Protein AF-A0A965PCH1-F1 (afdb_monomer_lite)

Sequence (136 aa):
MNKCAHTTLNYQAVVSGNDYWQCVECGQRFIPDNRDFIDACSKQQSAIQTQVDEYKQGRAPAYPAYYHDYQPGTGEQVVRAMDNGITIRDYFAAAALTGYCANPSTCHKGFGHEEADYCYKIADQMIHERNDDLPL

Foldseek 3Di:
DDDDPPPDDAKDDDPDDDAWIAGPVPRDTDGPPDPVVVVVVVVVVVVVVVVVVCLLQQVAAPDWDWDWDQDPVPRDTDGDDIDRHDTLLVVQLVVLVVVQCPDPVRVPPDDDPVSSVVSSVRSNVVSVVVVVPDDD

Secondary structure (DSSP, 8-state):
----TTTTS-EEE--SSSS-EEETTT--EE----HHHHHHHHHHHHHHHHHHHHHHTT-SBSSPEEEEEE-TTT--EEEEEEE--SBHHHHHHHHHHHHHHH-TTTTTSPP-HHHHHHHHHHHHHHHHHHHHTS--

pLDDT: mean 75.79, std 15.8, range [38.22, 96.88]

Structure (mmCIF, N/CA/C/O backbone):
data_AF-A0A965PCH1-F1
#
_entry.id   AF-A0A965PCH1-F1
#
loop_
_atom_site.group_PDB
_atom_site.id
_atom_site.type_symbol
_atom_site.label_atom_id
_atom_site.label_alt_id
_atom_site.label_comp_id
_atom_site.label_asym_id
_atom_site.label_entity_id
_atom_site.label_seq_id
_atom_site.pdbx_PDB_ins_code
_atom_site.Cartn_x
_atom_site.Cartn_y
_atom_site.Cartn_z
_atom_site.occupancy
_atom_site.B_iso_or_equiv
_atom_site.auth_seq_id
_atom_site.auth_comp_id
_atom_site.auth_asym_id
_atom_site.auth_atom_id
_atom_site.pdbx_PDB_model_num
ATOM 1 N N . MET A 1 1 ? -27.133 -1.241 37.339 1.00 46.19 1 MET A N 1
ATOM 2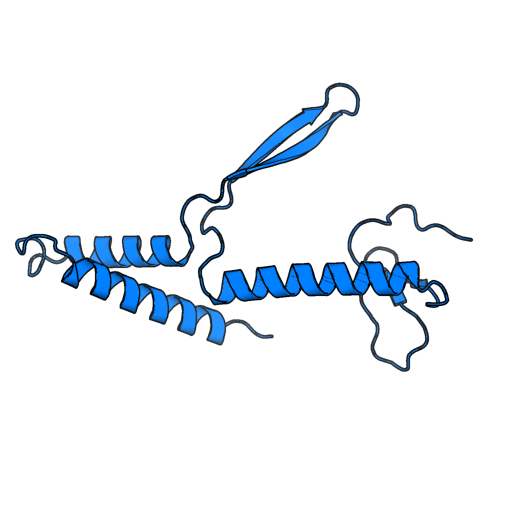 C CA . MET A 1 1 ? -26.359 -1.602 36.131 1.00 46.19 1 MET A CA 1
ATOM 3 C C . MET A 1 1 ? -25.083 -0.779 36.137 1.00 46.19 1 MET A C 1
ATOM 5 O O . MET A 1 1 ? -25.162 0.432 35.971 1.00 46.19 1 MET A O 1
ATOM 9 N N . ASN A 1 2 ? -23.938 -1.403 36.417 1.00 41.47 2 ASN A N 1
ATOM 10 C CA . ASN A 1 2 ? -22.648 -0.714 36.428 1.00 41.47 2 ASN A CA 1
ATOM 11 C C . ASN A 1 2 ? -22.230 -0.452 34.979 1.00 41.47 2 ASN A C 1
ATOM 13 O O . ASN A 1 2 ? -21.829 -1.373 34.275 1.00 41.47 2 ASN A O 1
ATOM 17 N N . LYS A 1 3 ? -22.385 0.790 34.517 1.00 45.19 3 LYS A N 1
ATOM 18 C CA . LYS A 1 3 ? -21.829 1.217 33.233 1.00 45.19 3 LYS A CA 1
ATOM 19 C C . LYS A 1 3 ? -20.336 1.443 33.440 1.00 45.19 3 LYS A C 1
ATOM 21 O O . LYS A 1 3 ? -19.949 2.274 34.258 1.00 45.19 3 LYS A O 1
ATOM 26 N N . CYS A 1 4 ? -19.504 0.683 32.739 1.00 44.62 4 CYS A N 1
ATOM 27 C CA . CYS A 1 4 ? -18.088 1.002 32.644 1.00 44.62 4 CYS A CA 1
ATOM 28 C C . CYS A 1 4 ? -17.967 2.327 31.882 1.00 44.62 4 CYS A C 1
ATOM 30 O O . CYS A 1 4 ? -18.407 2.408 30.744 1.00 44.62 4 CYS A O 1
ATOM 32 N N . ALA A 1 5 ? -17.416 3.371 32.501 1.00 48.38 5 ALA A N 1
ATOM 33 C CA . ALA A 1 5 ? -17.296 4.696 31.883 1.00 48.38 5 ALA A CA 1
ATOM 34 C C . ALA A 1 5 ? -16.301 4.746 30.700 1.00 48.38 5 ALA A C 1
ATOM 36 O O . ALA A 1 5 ? -16.238 5.753 30.008 1.00 48.38 5 ALA A O 1
ATOM 37 N N . HIS A 1 6 ? -15.568 3.654 30.451 1.00 46.72 6 HIS A N 1
ATOM 38 C CA . HIS A 1 6 ? -14.634 3.483 29.330 1.00 46.72 6 HIS A CA 1
ATOM 39 C C . HIS A 1 6 ? -15.280 2.797 28.110 1.00 46.72 6 HIS A C 1
ATOM 41 O O . HIS A 1 6 ? -14.582 2.285 27.238 1.00 46.72 6 HIS A O 1
ATOM 47 N N . THR A 1 7 ? -16.617 2.717 28.056 1.00 44.31 7 THR A N 1
ATOM 48 C CA . THR A 1 7 ? -17.366 2.053 26.979 1.00 44.31 7 THR A CA 1
ATOM 49 C C . THR A 1 7 ? -17.242 2.806 25.661 1.00 44.31 7 THR A C 1
ATOM 51 O O . THR A 1 7 ? -18.173 3.500 25.253 1.00 44.31 7 THR A O 1
ATOM 54 N N . THR A 1 8 ? -16.128 2.601 24.966 1.00 45.62 8 THR A N 1
ATOM 55 C CA . THR A 1 8 ? -16.141 2.759 23.518 1.00 45.62 8 THR A CA 1
ATOM 56 C C . THR A 1 8 ? -15.366 1.702 22.744 1.00 45.62 8 THR A C 1
ATOM 58 O O . THR A 1 8 ? -15.845 1.413 21.656 1.00 45.62 8 THR A O 1
ATOM 61 N N . LEU A 1 9 ? -14.240 1.099 23.180 1.00 50.91 9 LEU A N 1
ATOM 62 C CA . LEU A 1 9 ? -13.381 0.497 22.132 1.00 50.91 9 LEU A CA 1
ATOM 63 C C . LEU A 1 9 ? -12.670 -0.857 22.307 1.00 50.91 9 LEU A C 1
ATOM 65 O O . LEU A 1 9 ? -12.313 -1.386 21.262 1.00 50.91 9 LEU A O 1
ATOM 69 N N . ASN A 1 10 ? -12.519 -1.508 23.471 1.00 53.16 10 ASN A N 1
ATOM 70 C CA . ASN A 1 10 ? -11.737 -2.769 23.515 1.00 53.16 10 ASN A CA 1
ATOM 71 C C . ASN A 1 10 ? -12.298 -3.858 24.454 1.00 53.16 10 ASN A C 1
ATOM 73 O O . ASN A 1 10 ? -11.973 -3.921 25.643 1.00 53.16 10 ASN A O 1
ATOM 77 N N . TYR A 1 11 ? -13.096 -4.777 23.902 1.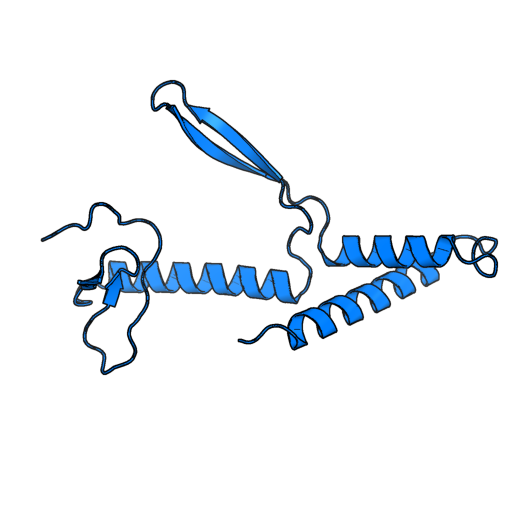00 55.97 11 TYR A N 1
ATOM 78 C CA . TYR A 1 11 ? -13.543 -5.998 24.585 1.00 55.97 11 TYR A CA 1
ATOM 79 C C . TYR A 1 11 ? -12.958 -7.234 23.900 1.00 55.97 11 TYR A C 1
ATOM 81 O O . TYR A 1 11 ? -12.904 -7.292 22.674 1.00 55.97 11 TYR A O 1
ATOM 89 N N . GLN A 1 12 ? -12.569 -8.242 24.682 1.00 54.62 12 GLN A N 1
ATOM 90 C CA . GLN A 1 12 ? -12.187 -9.557 24.166 1.00 54.62 12 GLN A CA 1
ATOM 91 C C . GLN A 1 12 ? -13.089 -10.634 24.772 1.00 54.62 12 GLN A C 1
ATOM 93 O O . GLN A 1 12 ? -13.390 -10.624 25.970 1.00 54.62 12 GLN A O 1
ATOM 98 N N . ALA A 1 13 ? -13.533 -11.568 23.929 1.00 51.97 13 ALA A N 1
ATOM 99 C CA . ALA A 1 13 ? -14.162 -12.797 24.393 1.00 51.97 13 ALA A CA 1
ATOM 100 C C . ALA A 1 13 ? -13.082 -13.659 25.053 1.00 51.97 13 ALA A C 1
ATOM 102 O O . ALA A 1 13 ? -12.111 -14.040 24.400 1.00 51.97 13 ALA A O 1
ATOM 103 N N . VAL A 1 14 ? -13.236 -13.972 26.338 1.00 49.66 14 VAL A N 1
ATOM 104 C CA . VAL A 1 14 ? -12.315 -14.887 27.017 1.00 49.66 14 VAL A CA 1
ATOM 105 C C . VAL A 1 14 ? -12.828 -16.304 26.795 1.00 49.66 14 VAL A C 1
ATOM 107 O O . VAL A 1 14 ? -13.890 -16.680 27.289 1.00 49.66 14 VAL A O 1
ATOM 110 N N . VAL A 1 15 ? -12.084 -17.088 26.015 1.00 43.78 15 VAL A N 1
ATOM 111 C CA . VAL A 1 15 ? -12.444 -18.466 25.668 1.00 43.78 15 VAL A CA 1
ATOM 112 C C . VAL A 1 15 ? -12.120 -19.391 26.844 1.00 43.78 15 VAL A C 1
ATOM 114 O O . VAL A 1 15 ? -11.123 -20.103 26.855 1.00 43.78 15 VAL A O 1
ATOM 117 N N . SER A 1 16 ? -12.979 -19.385 27.861 1.00 38.22 16 SER A N 1
ATOM 118 C CA . SER A 1 16 ? -13.135 -20.527 28.764 1.00 38.22 16 SER A CA 1
ATOM 119 C C . SER A 1 16 ? -14.600 -20.639 29.190 1.00 38.22 16 SER A C 1
ATOM 121 O O . SER A 1 16 ? -14.992 -20.126 30.233 1.00 38.22 16 SER A O 1
ATOM 123 N N . GLY A 1 17 ? -15.419 -21.281 28.354 1.00 47.91 17 GLY A N 1
ATOM 124 C CA . GLY A 1 17 ? -16.810 -21.603 28.689 1.00 47.91 17 GLY A CA 1
ATOM 125 C C . GLY A 1 17 ? -17.744 -20.390 28.744 1.00 47.91 17 GLY A C 1
ATOM 126 O O . GLY A 1 17 ? -18.070 -19.920 29.821 1.00 47.91 17 GLY A O 1
ATOM 127 N N . ASN A 1 18 ? -18.152 -19.908 27.567 1.00 55.75 18 ASN A N 1
ATOM 128 C CA . ASN A 1 18 ? -19.404 -19.214 27.201 1.00 55.75 18 ASN A CA 1
ATOM 129 C C . ASN A 1 18 ? -20.081 -18.118 28.064 1.00 55.75 18 ASN A C 1
ATOM 131 O O . ASN A 1 18 ? -21.007 -17.506 27.537 1.00 55.75 18 ASN A O 1
ATOM 135 N N . ASP A 1 19 ? -19.674 -17.775 29.287 1.00 65.69 19 ASP A N 1
ATOM 136 C CA . ASP A 1 19 ? -20.624 -17.096 30.193 1.00 65.69 19 ASP A CA 1
ATOM 137 C C . ASP A 1 19 ? -20.341 -15.610 30.482 1.00 65.69 19 ASP A C 1
ATOM 139 O O . ASP A 1 19 ? -21.164 -14.942 31.113 1.00 65.69 19 ASP A O 1
ATOM 143 N N . TYR A 1 20 ? -19.216 -15.040 30.027 1.00 64.50 20 TYR A N 1
ATOM 144 C CA . TYR A 1 20 ? -18.962 -13.603 30.195 1.00 64.50 20 TYR A CA 1
ATOM 145 C C . TYR A 1 20 ? -17.937 -13.008 29.218 1.00 64.50 20 TYR A C 1
ATOM 147 O O . TYR A 1 20 ? -16.973 -13.644 28.802 1.00 64.50 20 TYR A O 1
ATOM 155 N N . TRP A 1 21 ? -18.116 -11.724 28.917 1.00 65.56 21 TRP A N 1
ATOM 156 C CA . TRP A 1 21 ? -17.151 -10.864 28.231 1.00 65.56 21 TRP A CA 1
ATOM 157 C C . TRP A 1 21 ? -16.297 -10.121 29.248 1.00 65.56 21 TRP A C 1
ATOM 159 O O . TRP A 1 21 ? -16.808 -9.747 30.302 1.00 65.56 21 TRP A O 1
ATOM 169 N N . GLN A 1 22 ? -15.025 -9.859 28.945 1.00 65.94 22 GLN A N 1
ATOM 170 C CA . GLN A 1 22 ? -14.162 -9.053 29.807 1.00 65.94 22 GLN A CA 1
ATOM 171 C C . GLN A 1 22 ? -13.656 -7.815 29.053 1.00 65.94 22 GLN A C 1
ATOM 173 O O . GLN A 1 22 ? -13.192 -7.909 27.918 1.00 65.94 22 GLN A O 1
ATOM 178 N N . CYS A 1 23 ? -13.762 -6.637 29.672 1.00 61.03 23 CYS A N 1
ATOM 179 C CA . CYS A 1 23 ? -13.101 -5.437 29.158 1.00 61.03 23 CYS A CA 1
ATOM 180 C C . CYS A 1 23 ? -11.587 -5.591 29.320 1.00 61.03 23 CYS A C 1
ATOM 182 O O . CYS A 1 23 ? -11.121 -5.884 30.422 1.00 61.03 23 CYS A O 1
ATOM 184 N N . VAL A 1 24 ? -10.831 -5.373 28.244 1.00 62.03 24 VAL A N 1
ATOM 185 C CA . VAL A 1 24 ? -9.367 -5.528 28.252 1.00 62.03 24 VAL A CA 1
ATOM 186 C C . VAL A 1 24 ? -8.704 -4.434 29.093 1.00 62.03 24 VAL A C 1
ATOM 188 O O . VAL A 1 24 ? -7.700 -4.677 29.751 1.00 62.03 24 VAL A O 1
ATOM 191 N N . GLU A 1 25 ? -9.303 -3.244 29.132 1.00 57.09 25 GLU A N 1
ATOM 192 C CA . GLU A 1 25 ? -8.734 -2.080 29.819 1.00 57.09 25 GLU A CA 1
ATOM 193 C C . GLU A 1 25 ? -8.989 -2.094 31.330 1.00 57.09 25 GLU A C 1
ATOM 195 O O . GLU A 1 25 ? -8.108 -1.745 32.111 1.00 57.09 25 GLU A O 1
ATOM 200 N N . CYS A 1 26 ? -10.185 -2.503 31.769 1.00 59.94 26 CYS A N 1
ATOM 201 C CA . CYS A 1 26 ? -10.558 -2.448 33.189 1.00 59.94 26 CYS A CA 1
ATOM 202 C C . CYS A 1 26 ? -10.793 -3.814 33.843 1.00 59.94 26 CYS A C 1
ATOM 204 O O . CYS A 1 26 ? -11.079 -3.880 35.038 1.00 59.94 26 CYS A O 1
ATOM 206 N N . GLY A 1 27 ? -10.735 -4.908 33.081 1.00 65.69 27 GLY A N 1
ATOM 207 C CA . GLY A 1 27 ? -10.932 -6.263 33.592 1.00 65.69 27 GLY A CA 1
ATOM 208 C C . GLY A 1 27 ? -12.355 -6.581 34.064 1.00 65.69 27 GLY A C 1
ATOM 209 O O . GLY A 1 27 ? -12.577 -7.680 34.576 1.00 65.69 27 GLY A O 1
ATOM 210 N N . GLN A 1 28 ? -13.326 -5.669 33.914 1.00 63.41 28 GLN A N 1
ATOM 211 C CA . GLN A 1 28 ? -14.715 -5.921 34.309 1.00 63.41 28 GLN A CA 1
ATOM 212 C C . GLN A 1 28 ? -15.352 -7.003 33.439 1.00 63.41 28 GLN A C 1
ATOM 214 O O . GLN A 1 28 ? -15.156 -7.020 32.224 1.00 63.41 28 GLN A O 1
ATOM 219 N N . ARG A 1 29 ? -16.127 -7.885 34.081 1.00 68.56 29 ARG A N 1
ATOM 220 C CA . ARG A 1 29 ? -16.870 -8.973 33.437 1.00 68.56 29 ARG A CA 1
ATOM 221 C C . ARG A 1 29 ? -18.309 -8.551 33.146 1.00 68.56 29 ARG A C 1
ATOM 223 O O . ARG A 1 29 ? -18.941 -7.910 33.985 1.00 68.56 29 ARG A O 1
ATOM 230 N N . PHE A 1 30 ? -18.832 -8.957 31.997 1.00 66.38 30 PHE A N 1
ATOM 231 C CA . PHE A 1 30 ? -20.179 -8.651 31.527 1.00 66.38 30 PHE A CA 1
ATOM 232 C C . PHE A 1 30 ? -20.873 -9.934 31.083 1.00 66.38 30 PHE A C 1
ATOM 234 O O . PHE A 1 30 ? -20.336 -10.677 30.266 1.00 66.38 30 PHE A O 1
ATOM 241 N N . ILE A 1 31 ? -22.068 -10.184 31.610 1.00 67.31 31 ILE A N 1
ATOM 242 C CA . ILE A 1 31 ? -22.902 -11.319 31.206 1.00 67.31 31 ILE A CA 1
ATOM 243 C C . ILE A 1 31 ? -23.721 -10.870 29.983 1.00 67.31 31 ILE A C 1
ATOM 245 O O . ILE A 1 31 ? -24.352 -9.807 30.050 1.00 67.31 31 ILE A O 1
ATOM 249 N N . PRO A 1 32 ? -23.689 -11.603 28.857 1.00 60.16 32 PRO A N 1
ATOM 250 C CA . PRO A 1 32 ? -24.308 -11.184 27.604 1.00 60.16 32 PRO A CA 1
ATOM 251 C C . PRO A 1 32 ? -25.826 -11.427 27.601 1.00 60.16 32 PRO A C 1
ATOM 253 O O . PRO A 1 32 ? -26.337 -12.177 26.783 1.00 60.16 32 PRO A O 1
ATOM 256 N N . ASP A 1 33 ? -26.573 -10.760 28.482 1.00 62.06 33 ASP A N 1
ATOM 257 C CA . ASP A 1 33 ? -28.048 -10.789 28.443 1.00 62.06 33 ASP A CA 1
ATOM 258 C C . ASP A 1 33 ? -28.639 -9.745 27.481 1.00 62.06 33 ASP A C 1
ATOM 260 O O . ASP A 1 33 ? -29.854 -9.657 27.305 1.00 62.06 33 ASP A O 1
ATOM 264 N N . ASN A 1 34 ? -27.795 -8.934 26.836 1.00 60.94 34 ASN A N 1
ATOM 265 C CA . ASN A 1 34 ? -28.238 -7.831 25.994 1.00 60.94 34 ASN A CA 1
ATOM 266 C C . ASN A 1 34 ? -27.935 -8.113 24.514 1.00 60.94 34 ASN A C 1
ATOM 268 O O . ASN A 1 34 ? -26.804 -7.922 24.065 1.00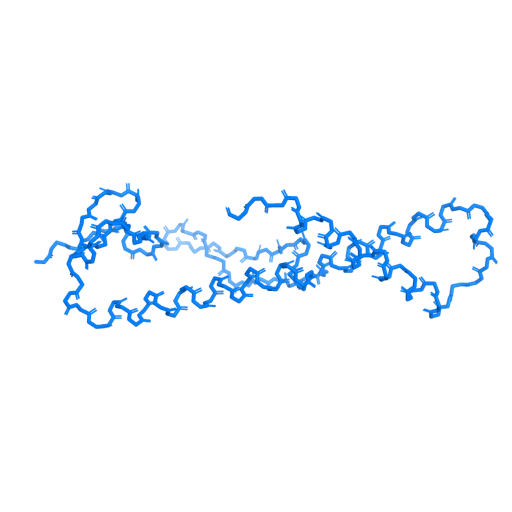 60.94 34 ASN A O 1
ATOM 272 N N . ARG A 1 35 ? -28.943 -8.571 23.755 1.00 61.41 35 ARG A N 1
ATOM 273 C CA . ARG A 1 35 ? -28.830 -8.852 22.305 1.00 61.41 35 ARG A CA 1
ATOM 274 C C . ARG A 1 35 ? -28.268 -7.668 21.517 1.00 61.41 35 ARG A C 1
ATOM 276 O O . ARG A 1 35 ? -27.430 -7.876 20.648 1.00 61.41 35 ARG A O 1
ATOM 283 N N . ASP A 1 36 ? -28.633 -6.445 21.894 1.00 63.16 36 ASP A N 1
ATOM 284 C CA . ASP A 1 36 ? -28.134 -5.220 21.258 1.00 63.16 36 ASP A CA 1
ATOM 285 C C . ASP A 1 36 ? -26.602 -5.092 21.354 1.00 63.16 36 ASP A C 1
ATOM 287 O O . ASP A 1 36 ? -25.952 -4.558 20.455 1.00 63.16 36 ASP A O 1
ATOM 291 N N . PHE A 1 37 ? -26.004 -5.618 22.430 1.00 61.38 37 PHE A N 1
ATOM 292 C CA . PHE A 1 37 ? -24.556 -5.610 22.637 1.00 61.38 37 PHE A CA 1
ATOM 293 C C . PHE A 1 37 ? -23.848 -6.673 21.786 1.00 61.38 37 PHE A C 1
ATOM 295 O O . PHE A 1 37 ? -22.782 -6.406 21.230 1.00 61.38 37 PHE A O 1
ATOM 302 N N . ILE A 1 38 ? -24.455 -7.855 21.640 1.00 63.31 38 ILE A N 1
ATOM 303 C CA . ILE A 1 38 ? -23.949 -8.930 20.772 1.00 63.31 38 ILE A CA 1
ATOM 304 C C . ILE A 1 38 ? -23.946 -8.460 19.311 1.00 63.31 38 ILE A C 1
ATOM 306 O O . ILE A 1 38 ? -22.936 -8.598 18.619 1.00 63.31 38 ILE A O 1
ATOM 310 N N . ASP A 1 39 ? -25.034 -7.826 18.869 1.00 68.69 39 ASP A N 1
ATOM 311 C CA . ASP A 1 39 ? -25.167 -7.305 17.506 1.00 68.69 39 ASP A CA 1
ATOM 312 C C . ASP A 1 39 ? -24.175 -6.167 17.222 1.00 68.69 39 ASP A C 1
ATOM 314 O O . ASP A 1 39 ? -23.584 -6.110 16.140 1.00 68.69 39 ASP A O 1
ATOM 318 N N . ALA A 1 40 ? -23.951 -5.264 18.184 1.00 65.94 40 ALA A N 1
ATOM 319 C CA . ALA A 1 40 ? -22.962 -4.195 18.051 1.00 65.94 40 ALA A CA 1
ATOM 320 C C . ALA A 1 40 ? -21.527 -4.743 17.956 1.00 65.94 40 ALA A C 1
ATOM 322 O O . ALA A 1 40 ? -20.755 -4.309 17.099 1.00 65.94 40 ALA A O 1
ATOM 323 N N . CYS A 1 41 ? -21.184 -5.730 18.788 1.00 61.56 41 CYS A N 1
ATOM 324 C CA . CYS A 1 41 ? -19.858 -6.341 18.789 1.00 61.56 41 CYS A CA 1
ATOM 325 C C . CYS A 1 41 ? -19.597 -7.141 17.501 1.00 61.56 41 CYS A C 1
ATOM 327 O O . CYS A 1 41 ? -18.532 -7.005 16.901 1.00 61.56 41 CYS A O 1
ATOM 329 N N . SER A 1 42 ? -20.591 -7.891 17.009 1.00 68.81 42 SER A N 1
ATOM 330 C CA . SER A 1 42 ? -20.501 -8.607 15.728 1.00 68.81 42 SER A CA 1
ATOM 331 C C . SER A 1 42 ? -20.272 -7.652 14.549 1.00 68.81 42 SER A C 1
ATOM 333 O O . SER A 1 42 ? -19.394 -7.890 13.716 1.00 68.81 42 SER A O 1
ATOM 335 N N . LYS A 1 43 ? -20.984 -6.515 14.515 1.00 70.75 43 LYS A N 1
ATOM 336 C CA . LYS A 1 43 ? -20.757 -5.465 13.508 1.00 70.75 43 LYS A CA 1
ATOM 337 C C . LYS A 1 43 ? -19.337 -4.908 13.586 1.00 70.75 43 LYS A C 1
ATOM 339 O O . LYS A 1 43 ? -18.682 -4.785 12.552 1.00 70.75 43 LYS A O 1
ATOM 344 N N . GLN A 1 44 ? -18.834 -4.632 14.788 1.00 69.69 44 GLN A N 1
ATOM 345 C CA . GLN A 1 44 ? -17.472 -4.130 14.974 1.00 69.69 44 GLN A CA 1
ATOM 346 C C . GLN A 1 44 ? -16.415 -5.149 14.519 1.00 69.69 44 GLN A C 1
ATOM 348 O O . GLN A 1 44 ? -15.493 -4.782 13.795 1.00 69.69 44 GLN A O 1
ATOM 353 N N . GLN A 1 45 ? -16.580 -6.432 14.854 1.00 70.88 45 GLN A N 1
ATOM 354 C CA . GLN A 1 45 ? -15.695 -7.503 14.383 1.00 70.88 45 GLN A CA 1
ATOM 355 C C . GLN A 1 45 ? -15.691 -7.616 12.853 1.00 70.88 45 GLN A C 1
ATOM 357 O O . GLN A 1 45 ? -14.625 -7.723 12.254 1.00 70.88 45 GLN A O 1
ATOM 362 N N . SER A 1 46 ? -16.857 -7.523 12.205 1.00 70.81 46 SER A N 1
ATOM 363 C CA . SER A 1 46 ? -16.943 -7.559 10.737 1.00 70.81 46 SER A CA 1
ATOM 364 C C . SER A 1 46 ? -16.265 -6.357 10.061 1.00 70.81 46 SER A C 1
ATOM 366 O O . SER A 1 46 ? -15.637 -6.508 9.011 1.00 70.81 46 SER A O 1
ATOM 368 N N . ALA A 1 47 ? -16.325 -5.175 10.686 1.00 70.81 47 ALA A N 1
ATOM 369 C CA . ALA A 1 47 ? -15.652 -3.976 10.194 1.00 70.81 47 ALA A CA 1
ATOM 370 C C . ALA A 1 47 ? -14.125 -4.096 10.321 1.00 70.81 47 ALA A C 1
ATOM 372 O O . ALA A 1 47 ? -13.405 -3.791 9.373 1.00 70.81 47 ALA A O 1
ATOM 373 N N . ILE A 1 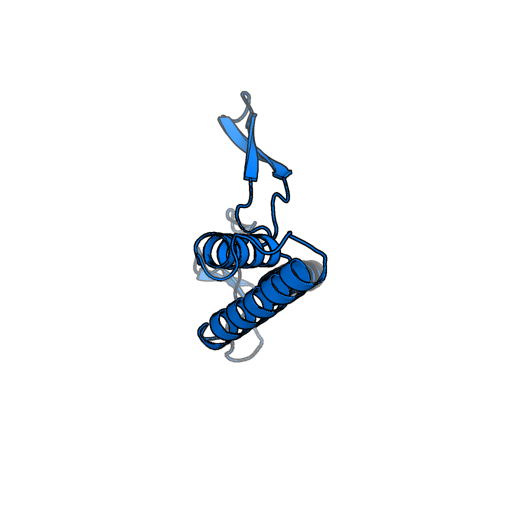48 ? -13.640 -4.610 11.458 1.00 73.50 48 ILE A N 1
ATOM 374 C CA . ILE A 1 48 ? -12.214 -4.888 11.673 1.00 73.50 48 ILE A CA 1
ATOM 375 C C . ILE A 1 48 ? -11.720 -5.931 10.667 1.00 73.50 48 ILE A C 1
ATOM 377 O O . ILE A 1 48 ? -10.682 -5.729 10.045 1.00 73.50 48 ILE A O 1
ATOM 381 N N . GLN A 1 49 ? -12.473 -7.014 10.452 1.00 75.50 49 GLN A N 1
ATOM 382 C CA . GLN A 1 49 ? -12.085 -8.051 9.496 1.00 75.50 49 GLN A CA 1
ATOM 383 C C . GLN A 1 49 ? -11.984 -7.497 8.072 1.00 75.50 49 GLN A C 1
ATOM 385 O O . GLN A 1 49 ? -10.998 -7.756 7.391 1.00 75.50 49 GLN A O 1
ATOM 390 N N . THR A 1 50 ? -12.947 -6.667 7.657 1.00 79.69 50 THR A N 1
ATOM 391 C CA . THR A 1 50 ? -12.905 -5.991 6.351 1.00 79.69 50 THR A CA 1
ATOM 392 C C . THR A 1 50 ? -11.633 -5.153 6.197 1.00 79.69 50 THR A C 1
ATOM 394 O O . THR A 1 50 ? -10.957 -5.252 5.177 1.00 79.69 50 THR A O 1
ATOM 397 N N . GLN A 1 51 ? -11.255 -4.384 7.223 1.00 78.06 51 GLN A N 1
ATOM 398 C CA . GLN A 1 51 ? -10.012 -3.608 7.193 1.00 78.06 51 GLN A CA 1
ATOM 399 C C . GLN A 1 51 ? -8.778 -4.509 7.095 1.00 78.06 51 GLN A C 1
ATOM 401 O O . GLN A 1 51 ? -7.891 -4.254 6.282 1.00 78.06 51 GLN A O 1
ATOM 406 N N . VAL A 1 52 ? -8.715 -5.587 7.882 1.00 80.00 52 VAL A N 1
ATOM 407 C CA . VAL A 1 52 ? -7.611 -6.557 7.816 1.00 80.00 52 VAL A CA 1
ATOM 408 C C . VAL A 1 52 ? -7.493 -7.150 6.409 1.00 80.00 52 VAL A C 1
ATOM 410 O O . VAL A 1 52 ? -6.385 -7.261 5.880 1.00 80.00 52 VAL A O 1
ATOM 413 N N . ASP A 1 53 ? -8.616 -7.483 5.777 1.00 83.25 53 ASP A N 1
ATOM 414 C CA . ASP A 1 53 ? -8.641 -8.037 4.426 1.00 83.25 53 ASP A CA 1
ATOM 415 C C . ASP A 1 53 ? -8.166 -7.011 3.380 1.00 83.25 53 ASP A C 1
ATOM 417 O O . ASP A 1 53 ? -7.391 -7.357 2.486 1.00 83.25 53 ASP A O 1
ATOM 421 N N . GLU A 1 54 ? -8.539 -5.735 3.517 1.00 83.62 54 GLU A N 1
ATOM 422 C CA . GLU A 1 54 ? -8.030 -4.644 2.673 1.00 83.62 54 GLU A CA 1
ATOM 423 C C . GLU A 1 54 ? -6.513 -4.455 2.815 1.00 83.62 54 GLU A C 1
ATOM 425 O O . GLU A 1 54 ? -5.812 -4.273 1.811 1.00 83.62 54 GLU A O 1
ATOM 430 N N . TYR A 1 55 ? -5.983 -4.547 4.039 1.00 80.00 55 TYR A N 1
ATOM 431 C CA . TYR A 1 55 ? -4.542 -4.506 4.300 1.00 80.00 55 TYR A CA 1
ATOM 432 C C . TYR A 1 55 ? -3.815 -5.675 3.643 1.00 80.00 55 TYR A C 1
ATOM 434 O O . TYR A 1 55 ? -2.793 -5.463 2.980 1.00 80.00 55 TYR A O 1
ATOM 442 N N . LYS A 1 56 ? -4.355 -6.891 3.775 1.00 82.69 56 LYS A N 1
ATOM 443 C CA . LYS A 1 56 ? -3.793 -8.101 3.159 1.00 82.69 56 LYS A CA 1
ATOM 444 C C . LYS A 1 56 ? -3.806 -8.032 1.637 1.00 82.69 56 LYS A C 1
ATOM 446 O O . LYS A 1 56 ? -2.865 -8.496 1.008 1.00 82.69 56 LYS A O 1
ATOM 451 N N . GLN A 1 57 ? -4.818 -7.404 1.046 1.00 84.75 57 GLN A N 1
ATOM 452 C CA . GLN A 1 57 ? -4.904 -7.192 -0.401 1.00 84.75 57 GLN A CA 1
ATOM 453 C C . GLN A 1 57 ? -4.078 -5.990 -0.894 1.00 84.75 57 GLN A C 1
ATOM 455 O O . GLN A 1 57 ? -4.114 -5.674 -2.081 1.00 84.75 57 GLN A O 1
ATOM 460 N N . GLY A 1 58 ? -3.376 -5.282 -0.001 1.00 82.12 58 GLY A N 1
ATOM 461 C CA . GLY A 1 58 ? -2.598 -4.087 -0.337 1.00 82.12 58 GLY A CA 1
ATOM 462 C C . GLY A 1 58 ? -3.439 -2.882 -0.762 1.00 82.12 58 GLY A C 1
ATOM 463 O O . GLY A 1 58 ? -2.881 -1.919 -1.280 1.00 8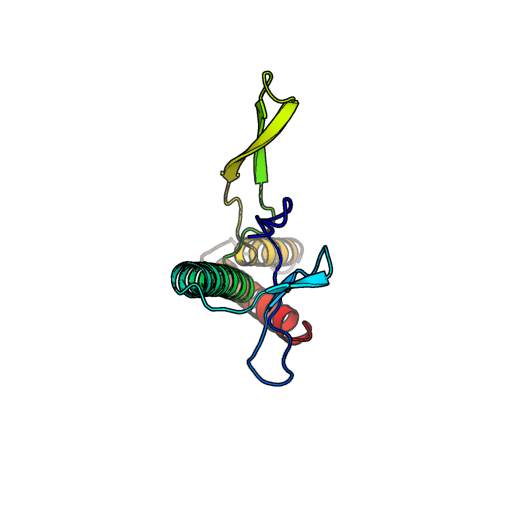2.12 58 GLY A O 1
ATOM 464 N N . ARG A 1 59 ? -4.761 -2.933 -0.548 1.00 83.88 59 ARG A N 1
ATOM 465 C CA . ARG A 1 59 ? -5.715 -1.858 -0.868 1.00 83.88 59 ARG A CA 1
ATOM 466 C C . ARG A 1 59 ? -5.775 -0.793 0.217 1.00 83.88 59 ARG A C 1
ATOM 468 O O . ARG A 1 59 ? -6.230 0.314 -0.048 1.00 83.88 59 ARG A O 1
ATOM 475 N N . ALA A 1 60 ? -5.310 -1.127 1.417 1.00 84.62 60 ALA A N 1
ATOM 476 C CA . ALA A 1 60 ? -5.175 -0.161 2.491 1.00 84.62 60 ALA A CA 1
ATOM 477 C C . ALA A 1 60 ? -4.188 0.962 2.112 1.00 84.62 60 ALA A C 1
ATOM 479 O O . ALA A 1 60 ? -3.231 0.720 1.363 1.00 84.62 60 ALA A O 1
ATOM 480 N N . PRO A 1 61 ? -4.391 2.180 2.639 1.00 85.56 61 PRO A N 1
ATOM 481 C CA . PRO A 1 61 ? -3.484 3.297 2.414 1.00 85.56 61 PRO A CA 1
ATOM 482 C C . PRO A 1 61 ? -2.090 2.990 2.976 1.00 85.56 61 PRO A C 1
ATOM 484 O O . PRO A 1 61 ? -1.952 2.535 4.113 1.00 85.56 61 PRO A O 1
ATOM 487 N N . ALA A 1 62 ? -1.045 3.270 2.193 1.00 85.38 62 ALA A N 1
ATOM 488 C CA . ALA A 1 62 ? 0.345 3.150 2.642 1.00 85.38 62 ALA A CA 1
ATOM 489 C C . ALA A 1 62 ? 0.684 4.200 3.708 1.00 85.38 62 ALA A C 1
ATOM 491 O O . ALA A 1 62 ? 1.406 3.922 4.663 1.00 85.38 62 ALA A O 1
ATOM 492 N N . TYR A 1 63 ? 0.123 5.399 3.542 1.00 81.12 63 TYR A N 1
ATOM 493 C CA . TYR A 1 63 ? 0.291 6.539 4.434 1.00 81.12 63 TYR A CA 1
ATOM 494 C C . TYR A 1 63 ? -1.087 7.135 4.738 1.00 81.12 63 TYR A C 1
ATOM 496 O O . TYR A 1 63 ? -1.516 8.053 4.038 1.00 81.12 63 TYR A O 1
ATOM 504 N N . PRO A 1 64 ? -1.819 6.599 5.730 1.00 76.31 64 PRO A N 1
ATOM 505 C CA . PRO A 1 64 ? -3.109 7.156 6.110 1.00 76.31 64 PRO A CA 1
ATOM 506 C C . PRO A 1 64 ? -2.923 8.589 6.616 1.00 76.31 64 PRO A C 1
ATOM 508 O O . PRO A 1 64 ? -2.211 8.826 7.595 1.00 76.31 64 PRO A O 1
ATOM 511 N N . ALA A 1 65 ? -3.555 9.547 5.940 1.00 76.38 65 ALA A N 1
ATOM 512 C CA . ALA A 1 65 ? -3.532 10.945 6.340 1.00 76.38 65 ALA A CA 1
ATOM 513 C C . ALA A 1 65 ? -4.829 11.280 7.079 1.00 76.38 65 ALA A C 1
ATOM 515 O O . ALA A 1 65 ? -5.925 11.198 6.521 1.00 76.38 65 ALA A O 1
ATOM 516 N N . TYR A 1 66 ? -4.695 11.664 8.348 1.00 81.38 66 TYR A N 1
ATOM 517 C CA . TYR A 1 66 ? -5.818 12.062 9.187 1.00 81.38 66 TYR A CA 1
ATOM 518 C C . TYR A 1 66 ? -5.885 13.579 9.287 1.00 81.38 66 TYR A C 1
ATOM 520 O O . TYR A 1 66 ? -4.920 14.237 9.679 1.00 81.38 66 TYR A O 1
ATOM 528 N N . TYR A 1 67 ? -7.050 14.136 8.968 1.00 80.56 67 TYR A N 1
ATOM 529 C CA . TYR A 1 67 ? -7.346 15.528 9.258 1.00 80.56 67 TYR A CA 1
ATOM 530 C C . TYR A 1 67 ? -7.988 15.630 10.640 1.00 80.56 67 TYR A C 1
ATOM 532 O O . TYR A 1 67 ? -9.124 15.187 10.850 1.00 80.56 67 TYR A O 1
ATOM 540 N N . HIS A 1 68 ? -7.251 16.219 11.578 1.00 84.38 68 HIS A N 1
ATOM 541 C CA . HIS A 1 68 ? -7.744 16.524 12.914 1.00 84.38 68 HIS A CA 1
ATOM 542 C C . HIS A 1 68 ? -8.317 17.935 12.933 1.00 84.38 68 HIS A C 1
ATOM 544 O O . HIS A 1 68 ? -7.633 18.890 12.569 1.00 84.38 68 HIS A O 1
ATOM 550 N N . ASP A 1 69 ? -9.556 18.065 13.395 1.00 85.38 69 ASP A N 1
ATOM 551 C CA . ASP A 1 69 ? -10.126 19.360 13.737 1.00 85.38 69 ASP A CA 1
ATOM 552 C C . ASP A 1 69 ? -10.092 19.543 15.254 1.00 85.38 69 ASP A C 1
ATOM 554 O O . ASP A 1 69 ? -10.411 18.624 16.018 1.00 85.38 69 ASP A O 1
ATOM 558 N N . TYR A 1 70 ? -9.683 20.731 15.685 1.00 85.06 70 TYR A N 1
ATOM 559 C CA . TYR A 1 70 ? -9.655 21.080 17.096 1.00 85.06 70 TYR A CA 1
ATOM 560 C C . TYR A 1 70 ? -11.011 21.648 17.492 1.00 85.06 70 TYR A C 1
ATOM 562 O O . TYR A 1 70 ? -11.457 22.647 16.929 1.00 85.06 70 TYR A O 1
ATOM 570 N N . GLN A 1 71 ? -11.666 21.040 18.479 1.00 87.00 71 GLN A N 1
ATOM 571 C CA . GLN A 1 71 ? -12.921 21.562 19.002 1.00 87.00 71 GLN A CA 1
ATOM 572 C C . GLN A 1 71 ? -12.650 22.513 20.177 1.00 87.00 71 GLN A C 1
ATOM 574 O O . GLN A 1 71 ? -12.340 22.054 21.276 1.00 87.00 71 GLN A O 1
ATOM 579 N N . PRO A 1 72 ? -12.813 23.840 20.008 1.00 83.06 72 PRO A N 1
ATOM 580 C CA . PRO A 1 72 ? -12.449 24.808 21.043 1.00 83.06 72 PRO A CA 1
ATOM 581 C C . PRO A 1 72 ? -13.325 24.735 22.301 1.00 83.06 72 PRO A C 1
ATOM 583 O O . PRO A 1 72 ? -12.920 25.227 23.348 1.00 83.06 72 PRO A O 1
ATOM 586 N N . GLY A 1 73 ? -14.517 24.132 22.221 1.00 88.25 73 GLY A N 1
ATOM 587 C CA . GLY A 1 73 ? -15.417 23.987 23.369 1.00 88.25 73 GLY A CA 1
ATOM 588 C C . GLY A 1 73 ? -15.031 22.862 24.334 1.00 88.25 73 GLY A C 1
ATOM 589 O O . GLY A 1 73 ? -15.239 23.000 25.535 1.00 88.25 73 GLY A O 1
ATOM 590 N N . THR A 1 74 ? -14.474 21.761 23.824 1.00 87.31 74 THR A N 1
ATOM 591 C CA . THR A 1 74 ? -14.100 20.576 24.620 1.00 87.31 74 THR A CA 1
ATOM 592 C C . THR A 1 74 ? -12.589 20.429 24.781 1.00 87.31 74 THR A C 1
ATOM 594 O O . THR A 1 74 ? -12.132 19.752 25.696 1.00 87.31 74 THR A O 1
ATOM 597 N N . GLY A 1 75 ? -11.805 21.069 23.909 1.00 85.44 75 GLY A N 1
ATOM 598 C CA . GLY A 1 75 ? -10.360 20.884 23.820 1.00 85.44 75 GLY A CA 1
ATOM 599 C C . GLY A 1 75 ? -9.946 19.570 23.153 1.00 85.44 75 GLY A C 1
ATOM 600 O O . GLY A 1 75 ? -8.754 19.274 23.091 1.00 85.44 75 GLY A O 1
ATOM 601 N N . GLU A 1 76 ? -10.902 18.787 22.649 1.00 83.81 76 GLU A N 1
ATOM 602 C CA . GLU A 1 76 ? -10.640 17.504 22.002 1.00 83.81 76 GLU A CA 1
ATOM 603 C C . GLU A 1 76 ? -10.214 17.685 20.539 1.00 83.81 76 GLU A C 1
ATOM 605 O O . GLU A 1 76 ? -10.689 18.576 19.826 1.00 83.81 76 GLU A O 1
ATOM 610 N N . GLN A 1 77 ? -9.329 16.798 20.078 1.00 81.12 77 GLN A N 1
ATOM 611 C CA . GLN A 1 77 ? -9.045 16.628 18.656 1.00 81.12 77 GLN A CA 1
ATOM 612 C C . GLN A 1 77 ? -9.929 15.521 18.097 1.00 81.12 77 GLN A C 1
ATOM 614 O O . GLN A 1 77 ? -9.868 14.380 18.552 1.00 81.12 77 GLN A O 1
ATOM 619 N N . VAL A 1 78 ? -10.715 15.850 17.076 1.00 81.81 78 VAL A N 1
ATOM 620 C CA . VAL A 1 78 ? -11.605 14.892 16.416 1.00 81.81 78 VAL A CA 1
ATOM 621 C C . VAL A 1 78 ? -11.128 14.684 14.985 1.00 81.81 78 VAL A C 1
ATOM 623 O O . VAL A 1 78 ? -10.944 15.644 14.235 1.00 81.81 78 VAL A O 1
ATOM 626 N N . VAL A 1 79 ? -10.924 13.425 14.597 1.00 79.69 79 VAL A N 1
ATOM 627 C CA . VAL A 1 79 ? -10.634 13.062 13.204 1.00 79.69 79 VAL A CA 1
ATOM 628 C C . VAL A 1 79 ? -11.888 13.335 12.375 1.00 79.69 79 VAL A C 1
ATOM 630 O O . VAL A 1 79 ? -12.932 12.734 12.623 1.00 79.69 79 VAL A O 1
ATOM 633 N N . ARG A 1 80 ? -11.812 14.253 11.406 1.00 76.00 80 ARG A N 1
ATOM 634 C CA . ARG A 1 80 ? -12.956 14.594 10.538 1.00 76.00 80 ARG A CA 1
ATOM 635 C C . ARG A 1 80 ? -12.933 13.905 9.192 1.00 76.00 80 ARG A C 1
ATOM 637 O O . ARG A 1 80 ? -13.989 13.606 8.646 1.00 76.00 80 ARG A O 1
ATOM 644 N N . ALA A 1 81 ? -11.744 13.716 8.646 1.00 73.19 81 ALA A N 1
ATOM 645 C CA . ALA A 1 81 ? -11.567 13.122 7.340 1.00 73.19 81 ALA A CA 1
ATOM 646 C C . ALA A 1 81 ? -10.305 12.272 7.342 1.00 73.19 81 ALA A C 1
ATOM 648 O O . ALA A 1 81 ? -9.308 12.609 7.985 1.00 73.19 81 ALA A O 1
ATOM 649 N N . MET A 1 82 ? -10.385 11.173 6.607 1.00 75.00 82 MET A N 1
ATOM 650 C CA . MET A 1 82 ? -9.256 10.333 6.266 1.00 75.00 82 MET A CA 1
ATOM 651 C C . MET A 1 82 ? -9.067 10.476 4.762 1.00 75.00 82 MET A C 1
ATOM 653 O O . MET A 1 82 ? -10.010 10.240 4.004 1.00 75.00 82 MET A O 1
ATOM 657 N N . ASP A 1 83 ? -7.894 10.939 4.345 1.00 75.69 83 ASP A N 1
ATOM 658 C CA . ASP A 1 83 ? -7.527 10.922 2.934 1.00 75.69 83 ASP A CA 1
ATOM 659 C C . ASP A 1 83 ? -6.862 9.577 2.633 1.00 75.69 83 ASP A C 1
ATOM 661 O O . ASP A 1 83 ? -5.958 9.132 3.350 1.00 75.69 83 ASP A O 1
ATOM 665 N N . ASN A 1 84 ? -7.354 8.911 1.592 1.00 71.00 84 ASN A N 1
ATOM 666 C CA . ASN A 1 84 ? -6.968 7.544 1.264 1.00 71.00 84 ASN A CA 1
ATOM 667 C C . ASN A 1 84 ? -5.623 7.459 0.525 1.00 71.00 84 ASN A C 1
ATOM 669 O O . ASN A 1 84 ? -5.140 6.351 0.312 1.00 71.00 84 ASN A O 1
ATOM 673 N N . GLY A 1 85 ? -4.984 8.594 0.205 1.00 82.38 85 GLY A N 1
ATOM 674 C CA . GLY A 1 85 ? -3.599 8.651 -0.274 1.00 82.38 85 GLY A CA 1
ATOM 675 C C . GLY A 1 85 ? -3.281 7.651 -1.396 1.00 82.38 85 GLY A C 1
ATOM 676 O O . GLY A 1 85 ? -4.108 7.392 -2.267 1.00 82.38 85 GLY A O 1
ATOM 677 N N . ILE A 1 86 ? -2.064 7.095 -1.376 1.00 90.06 86 ILE A N 1
ATOM 678 C CA . ILE A 1 86 ? -1.673 5.960 -2.231 1.00 90.06 86 ILE A CA 1
ATOM 679 C C . ILE A 1 86 ? -1.880 4.641 -1.484 1.00 90.06 86 ILE A C 1
ATOM 681 O O . ILE A 1 86 ? -1.663 4.575 -0.268 1.00 90.06 86 ILE A O 1
ATOM 685 N N . THR A 1 87 ? -2.246 3.575 -2.196 1.00 92.50 87 THR A N 1
ATOM 686 C CA . THR A 1 87 ? -2.358 2.249 -1.577 1.00 92.50 87 THR A CA 1
ATOM 687 C C . THR A 1 87 ? -0.976 1.652 -1.300 1.00 92.50 87 THR A C 1
ATOM 689 O O . THR A 1 87 ? 0.033 2.053 -1.886 1.00 92.50 87 THR A O 1
ATOM 692 N N . ILE A 1 88 ? -0.909 0.663 -0.407 1.00 91.25 88 ILE A N 1
ATOM 693 C CA . ILE A 1 88 ? 0.314 -0.118 -0.148 1.00 91.25 88 ILE A CA 1
ATOM 694 C C . ILE A 1 88 ? 0.841 -0.751 -1.441 1.00 91.25 88 ILE A C 1
ATOM 696 O O . ILE A 1 88 ? 2.051 -0.778 -1.669 1.00 91.25 88 ILE A O 1
ATOM 700 N N . ARG A 1 89 ? -0.062 -1.234 -2.299 1.00 94.50 89 ARG A N 1
ATOM 701 C CA . ARG A 1 89 ? 0.299 -1.805 -3.597 1.00 94.50 89 ARG A CA 1
ATOM 702 C C . ARG A 1 89 ? 0.960 -0.772 -4.506 1.00 94.50 89 ARG A C 1
ATOM 704 O O . ARG A 1 89 ? 2.015 -1.055 -5.067 1.00 94.50 89 ARG A O 1
ATOM 711 N N . ASP A 1 90 ? 0.385 0.425 -4.599 1.00 94.25 90 ASP A N 1
ATOM 712 C CA . ASP A 1 90 ? 0.939 1.514 -5.413 1.00 94.25 90 ASP A CA 1
ATOM 713 C C . ASP A 1 90 ? 2.307 1.959 -4.892 1.00 94.25 90 ASP A C 1
ATOM 715 O O . ASP A 1 90 ? 3.219 2.224 -5.673 1.00 94.25 90 ASP A O 1
ATOM 719 N N . TYR A 1 91 ? 2.479 1.988 -3.567 1.00 94.94 91 TYR A N 1
ATOM 720 C CA . TYR A 1 91 ? 3.759 2.300 -2.941 1.00 94.94 91 TYR A CA 1
ATOM 721 C C . TYR A 1 91 ? 4.852 1.297 -3.334 1.00 94.94 91 TYR A C 1
ATOM 723 O O . TYR A 1 91 ? 5.929 1.702 -3.778 1.00 94.94 91 TYR A O 1
ATOM 731 N N . PHE A 1 92 ? 4.582 -0.008 -3.229 1.00 95.38 92 PHE A N 1
ATOM 732 C CA . PHE A 1 92 ? 5.551 -1.023 -3.645 1.00 95.38 92 PHE A CA 1
ATOM 733 C C . PHE A 1 92 ? 5.805 -1.003 -5.153 1.00 95.38 92 PHE A C 1
ATOM 735 O O . PHE A 1 92 ? 6.953 -1.143 -5.573 1.00 95.38 92 PHE A O 1
ATOM 742 N N . ALA A 1 93 ? 4.777 -0.757 -5.967 1.00 96.38 93 ALA A N 1
ATOM 743 C CA . ALA A 1 93 ? 4.944 -0.612 -7.408 1.00 96.38 93 ALA A CA 1
ATOM 744 C C . ALA A 1 93 ? 5.842 0.592 -7.747 1.00 96.38 93 ALA A C 1
ATOM 746 O O . ALA A 1 93 ? 6.746 0.469 -8.572 1.00 96.38 93 ALA A O 1
ATOM 747 N N . ALA A 1 94 ? 5.671 1.729 -7.066 1.00 95.19 94 ALA A N 1
ATOM 748 C CA . ALA A 1 94 ? 6.523 2.908 -7.230 1.00 95.19 94 ALA A CA 1
ATOM 749 C C . ALA A 1 94 ? 7.972 2.660 -6.768 1.00 95.19 94 ALA A C 1
ATOM 751 O O . ALA A 1 94 ? 8.923 3.120 -7.410 1.00 95.19 94 ALA A O 1
ATOM 752 N N . ALA A 1 95 ? 8.166 1.901 -5.686 1.00 96.06 95 ALA A N 1
ATOM 753 C CA . ALA A 1 95 ? 9.493 1.498 -5.228 1.00 96.06 95 ALA A CA 1
ATOM 754 C C . ALA A 1 95 ? 10.189 0.576 -6.248 1.00 96.06 95 ALA A C 1
ATOM 756 O O . ALA A 1 95 ? 11.345 0.813 -6.606 1.00 96.06 95 ALA A O 1
ATOM 757 N N . ALA A 1 96 ? 9.471 -0.420 -6.780 1.00 96.12 96 ALA A N 1
ATOM 758 C CA . ALA A 1 96 ? 9.965 -1.305 -7.834 1.00 96.12 96 ALA A CA 1
ATOM 759 C C . ALA A 1 96 ? 10.317 -0.524 -9.110 1.00 96.12 96 ALA A C 1
ATOM 761 O O . ALA A 1 96 ? 11.398 -0.707 -9.674 1.00 96.12 96 ALA A O 1
ATOM 762 N N . LEU A 1 97 ? 9.453 0.414 -9.505 1.00 94.25 97 LEU A N 1
ATOM 763 C CA . LEU A 1 97 ? 9.672 1.321 -10.628 1.00 94.25 97 LEU A CA 1
ATOM 764 C C . LEU A 1 97 ? 10.939 2.160 -10.441 1.00 94.25 97 LEU A C 1
ATOM 766 O O . LEU A 1 97 ? 11.728 2.304 -11.370 1.00 94.25 97 LEU A O 1
ATOM 770 N N . THR A 1 98 ? 11.177 2.673 -9.234 1.00 94.38 98 THR A N 1
ATOM 771 C CA . THR A 1 98 ? 12.389 3.444 -8.925 1.00 94.38 98 THR A CA 1
ATOM 772 C C . THR A 1 98 ? 13.649 2.600 -9.129 1.00 94.38 98 THR A C 1
ATOM 774 O O . THR A 1 98 ? 14.606 3.061 -9.752 1.00 94.38 98 THR A O 1
ATOM 777 N N . GLY A 1 99 ? 13.636 1.343 -8.676 1.00 93.31 99 GLY A N 1
ATOM 778 C CA . GLY A 1 99 ? 14.720 0.393 -8.935 1.00 93.31 99 GLY A CA 1
ATOM 779 C C . GLY A 1 99 ? 14.904 0.094 -10.427 1.00 93.31 99 GLY A C 1
ATOM 780 O O . GLY A 1 99 ? 16.033 0.068 -10.918 1.00 93.31 99 GLY A O 1
ATOM 781 N N . TYR A 1 100 ? 13.804 -0.059 -11.168 1.00 92.25 100 TYR A N 1
ATOM 782 C CA . TYR A 1 100 ? 13.826 -0.260 -12.618 1.00 92.25 100 TYR A CA 1
ATOM 783 C C . TYR A 1 100 ? 14.439 0.942 -13.357 1.00 92.25 100 TYR A C 1
ATOM 785 O O . TYR A 1 100 ? 15.284 0.760 -14.234 1.00 92.25 100 TYR A O 1
ATOM 793 N N . CYS A 1 101 ? 14.069 2.169 -12.978 1.00 90.06 101 CYS A N 1
ATOM 794 C CA . CYS A 1 101 ? 14.634 3.410 -13.517 1.00 90.06 101 CYS A CA 1
ATOM 795 C C . CYS A 1 101 ? 16.129 3.557 -13.210 1.00 90.06 101 CYS A C 1
ATOM 797 O O . CYS A 1 101 ? 16.879 4.093 -14.025 1.00 90.06 101 CYS A O 1
ATOM 799 N N . ALA A 1 102 ? 16.566 3.099 -12.035 1.00 93.31 102 ALA A N 1
ATOM 800 C CA . ALA A 1 102 ? 17.956 3.199 -11.605 1.00 93.31 102 ALA A CA 1
ATOM 801 C C . ALA A 1 102 ? 18.894 2.243 -12.361 1.00 93.31 102 ALA A C 1
ATOM 803 O O . ALA A 1 102 ? 20.109 2.443 -12.340 1.00 93.31 102 ALA A O 1
ATOM 804 N N . ASN A 1 103 ? 18.366 1.214 -13.034 1.00 91.75 103 ASN A N 1
ATOM 805 C CA . ASN A 1 103 ? 19.171 0.263 -13.790 1.00 91.75 103 ASN A CA 1
ATOM 806 C C . ASN A 1 103 ? 19.550 0.836 -15.178 1.00 91.75 103 ASN A C 1
ATOM 808 O O . ASN A 1 103 ? 18.677 1.050 -16.024 1.00 91.75 103 ASN A O 1
ATOM 812 N N . PRO A 1 104 ? 20.853 1.026 -15.478 1.00 91.19 104 PRO A N 1
ATOM 813 C CA . PRO A 1 104 ? 21.303 1.584 -16.758 1.00 91.19 104 PRO A CA 1
ATOM 814 C C . PRO A 1 104 ? 20.878 0.767 -17.989 1.00 91.19 104 PRO A C 1
ATOM 816 O O . PRO A 1 104 ? 20.755 1.297 -19.094 1.00 91.19 104 PRO A O 1
ATOM 819 N N . SER A 1 105 ? 20.643 -0.534 -17.804 1.00 89.44 105 SER A N 1
ATOM 820 C CA . SER A 1 105 ? 20.248 -1.462 -18.872 1.00 89.44 105 SER A CA 1
ATOM 821 C C . SER A 1 105 ? 18.785 -1.301 -19.296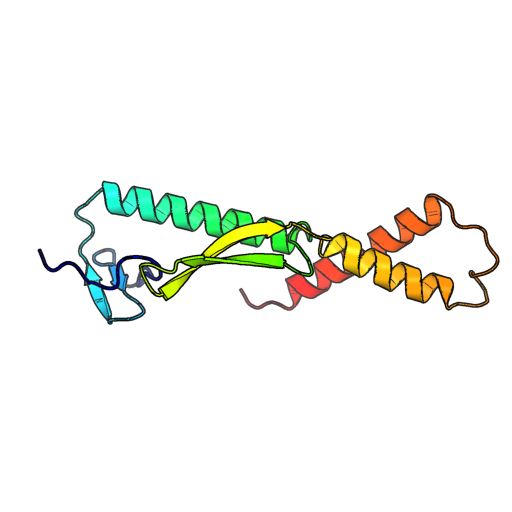 1.00 89.44 105 SER A C 1
ATOM 823 O O . SER A 1 105 ? 18.385 -1.809 -20.344 1.00 89.44 105 SER A O 1
ATOM 825 N N . THR A 1 106 ? 17.982 -0.628 -18.477 1.00 84.56 106 THR A N 1
ATOM 826 C CA . THR A 1 106 ? 16.539 -0.457 -18.673 1.00 84.56 106 THR A CA 1
ATOM 827 C C . THR A 1 106 ? 16.137 1.010 -18.764 1.00 84.56 106 THR A C 1
ATOM 829 O O . THR A 1 106 ? 15.152 1.306 -19.425 1.00 84.56 106 THR A O 1
ATOM 832 N N . CYS A 1 107 ? 16.922 1.941 -18.212 1.00 78.00 107 CYS A N 1
ATOM 833 C CA . CYS A 1 107 ? 16.585 3.370 -18.161 1.00 78.00 107 CYS A CA 1
ATOM 834 C C . CYS A 1 107 ? 16.421 4.062 -19.529 1.00 78.00 107 CYS A C 1
ATOM 836 O O . CYS A 1 107 ? 15.814 5.126 -19.611 1.00 78.00 107 CYS A O 1
ATOM 838 N N . HIS A 1 108 ? 16.965 3.480 -20.600 1.00 75.44 108 HIS A N 1
ATOM 839 C CA . HIS A 1 108 ? 16.876 4.004 -21.967 1.00 75.44 108 HIS A CA 1
ATOM 840 C C . HIS A 1 108 ? 15.733 3.380 -22.781 1.00 75.44 108 HIS A C 1
ATOM 842 O O . HIS A 1 108 ? 15.456 3.825 -23.896 1.00 75.44 108 HIS A O 1
ATOM 848 N N . LYS A 1 109 ? 15.080 2.340 -22.251 1.00 75.50 109 LYS A N 1
ATOM 849 C CA . LYS A 1 109 ? 13.881 1.756 -22.848 1.00 75.50 109 LYS A CA 1
ATOM 850 C C . LYS A 1 109 ? 12.712 2.631 -22.403 1.00 75.50 109 LYS A C 1
ATOM 852 O O . LYS A 1 109 ? 12.560 2.892 -21.215 1.00 75.50 109 LYS A O 1
ATOM 857 N N . GLY A 1 110 ? 11.969 3.186 -23.359 1.00 70.94 110 GLY A N 1
ATOM 858 C CA . GLY A 1 110 ? 10.831 4.051 -23.048 1.00 70.94 110 GLY A CA 1
ATOM 859 C C . GLY A 1 110 ? 9.852 3.354 -22.101 1.00 70.94 110 GLY A C 1
ATOM 860 O O . GLY A 1 110 ? 9.681 2.144 -22.182 1.00 70.94 110 GLY A O 1
ATOM 861 N N . PHE A 1 111 ? 9.227 4.118 -21.208 1.00 80.50 111 PHE A N 1
ATOM 862 C CA . PHE A 1 111 ? 8.256 3.577 -20.261 1.00 80.50 111 PHE A CA 1
ATOM 863 C C . PHE A 1 111 ? 6.907 3.329 -20.931 1.00 80.50 111 PHE A C 1
ATOM 865 O O . PHE A 1 111 ? 6.295 4.264 -21.453 1.00 80.50 111 PHE A O 1
ATOM 872 N N . GLY A 1 112 ? 6.441 2.081 -20.890 1.00 84.19 112 GLY A N 1
ATOM 873 C CA . GLY A 1 112 ? 5.142 1.662 -21.391 1.00 84.19 112 GLY A CA 1
ATOM 874 C C . GLY A 1 112 ? 4.317 0.902 -20.352 1.00 84.19 112 GLY A C 1
ATOM 875 O O . GLY A 1 112 ? 4.620 0.854 -19.159 1.00 84.19 112 GLY A O 1
ATOM 876 N N . HIS A 1 113 ? 3.220 0.315 -20.832 1.00 88.25 113 HIS A N 1
ATOM 877 C CA . HIS A 1 113 ? 2.306 -0.477 -20.008 1.00 88.25 113 HIS A CA 1
ATOM 878 C C . HIS A 1 113 ? 2.959 -1.754 -19.460 1.00 88.25 113 HIS A C 1
ATOM 880 O O . HIS A 1 113 ? 2.648 -2.164 -18.345 1.00 88.25 113 HIS A O 1
ATOM 886 N N . GLU A 1 114 ? 3.892 -2.356 -20.200 1.00 90.44 114 GLU A N 1
ATOM 887 C CA . GLU A 1 114 ? 4.545 -3.609 -19.803 1.00 90.44 114 GLU A CA 1
ATOM 888 C C . GLU A 1 114 ? 5.429 -3.431 -18.559 1.00 90.44 114 GLU A C 1
ATOM 890 O O . GLU A 1 114 ? 5.418 -4.275 -17.659 1.00 90.44 114 GLU A O 1
ATOM 895 N N . GLU A 1 115 ? 6.156 -2.314 -18.462 1.00 91.94 115 GLU A N 1
ATOM 896 C CA . GLU A 1 115 ? 6.981 -1.995 -17.295 1.00 91.94 115 GLU A CA 1
ATOM 897 C C . GLU A 1 115 ? 6.124 -1.703 -16.061 1.00 91.94 115 GLU A C 1
ATOM 899 O O . GLU A 1 115 ? 6.472 -2.123 -14.955 1.00 91.94 115 GLU A O 1
ATOM 904 N N . ALA A 1 116 ? 4.989 -1.023 -16.245 1.00 92.44 116 ALA A N 1
ATOM 905 C CA . ALA A 1 116 ? 4.035 -0.790 -15.168 1.00 92.44 116 ALA A CA 1
ATOM 906 C C . ALA A 1 116 ? 3.472 -2.120 -14.639 1.00 92.44 116 ALA A C 1
ATOM 908 O O . ALA A 1 116 ? 3.527 -2.371 -13.433 1.00 92.44 116 ALA A O 1
ATOM 909 N N . ASP A 1 117 ? 3.022 -3.008 -15.530 1.00 95.31 117 ASP A N 1
ATOM 910 C CA . ASP A 1 117 ? 2.518 -4.338 -15.169 1.00 95.31 117 ASP A CA 1
ATOM 911 C C . ASP A 1 117 ? 3.576 -5.175 -14.439 1.00 95.31 117 ASP A C 1
ATOM 913 O O . ASP A 1 117 ? 3.269 -5.885 -13.478 1.00 95.31 117 ASP A O 1
ATOM 917 N N . TYR A 1 118 ? 4.837 -5.089 -14.865 1.00 94.38 118 TYR A N 1
ATOM 918 C CA . TYR A 1 118 ? 5.950 -5.743 -14.184 1.00 94.38 118 TYR A CA 1
ATOM 919 C C . TYR A 1 118 ? 6.138 -5.224 -12.749 1.00 94.38 118 TYR A C 1
ATOM 921 O O . TYR A 1 118 ? 6.266 -6.024 -11.821 1.00 94.38 118 TYR A O 1
ATOM 929 N N . CYS A 1 119 ? 6.088 -3.906 -12.541 1.00 96.31 119 CYS A N 1
ATOM 930 C CA . CYS A 1 119 ? 6.215 -3.310 -11.209 1.00 96.31 119 CYS A CA 1
ATOM 931 C C . CYS A 1 119 ? 5.059 -3.715 -10.280 1.00 96.31 119 CYS A C 1
ATOM 933 O O . CYS A 1 119 ? 5.295 -4.007 -9.108 1.00 96.31 119 CYS A O 1
ATOM 935 N N . TYR A 1 120 ? 3.829 -3.811 -10.797 1.00 96.31 120 TYR A N 1
ATOM 936 C CA . TYR A 1 120 ? 2.691 -4.302 -10.013 1.00 96.31 120 TYR A CA 1
ATOM 937 C C . TYR A 1 120 ? 2.810 -5.787 -9.649 1.00 96.31 120 TYR A C 1
ATOM 939 O O . TYR A 1 120 ? 2.428 -6.161 -8.544 1.00 96.31 120 TYR A O 1
ATOM 947 N N . LYS A 1 121 ? 3.401 -6.630 -10.507 1.00 96.81 121 LYS A N 1
ATOM 948 C CA . LYS A 1 121 ? 3.692 -8.033 -10.154 1.00 96.81 121 LYS A CA 1
ATOM 949 C C . LYS A 1 121 ? 4.693 -8.140 -9.004 1.00 96.81 121 LYS A C 1
ATOM 951 O O . LYS A 1 121 ? 4.507 -8.968 -8.117 1.00 96.81 121 LYS A O 1
ATOM 956 N N . ILE A 1 122 ? 5.727 -7.293 -8.996 1.00 96.88 122 ILE A N 1
ATOM 957 C CA . ILE A 1 122 ? 6.666 -7.213 -7.866 1.00 96.88 122 ILE A CA 1
ATOM 958 C C . ILE A 1 122 ? 5.926 -6.766 -6.602 1.00 96.88 122 ILE A C 1
ATOM 960 O O . ILE A 1 122 ? 6.103 -7.375 -5.550 1.00 96.88 122 ILE A O 1
ATOM 964 N N . ALA A 1 123 ? 5.070 -5.745 -6.699 1.00 96.06 123 ALA A N 1
ATOM 965 C CA . ALA A 1 123 ? 4.284 -5.264 -5.566 1.00 96.06 123 ALA A CA 1
ATOM 966 C C . ALA A 1 123 ? 3.397 -6.361 -4.956 1.00 96.06 123 ALA A C 1
ATOM 968 O O . ALA A 1 123 ? 3.364 -6.512 -3.735 1.00 96.06 123 ALA A O 1
ATOM 969 N N . ASP A 1 124 ? 2.729 -7.157 -5.794 1.00 94.75 124 ASP A N 1
ATOM 970 C CA . ASP A 1 124 ? 1.896 -8.278 -5.352 1.00 94.75 124 ASP A CA 1
ATOM 971 C C . ASP A 1 124 ? 2.725 -9.345 -4.622 1.00 94.75 124 ASP A C 1
ATOM 973 O O . ASP A 1 124 ? 2.305 -9.841 -3.575 1.00 94.75 124 ASP A O 1
ATOM 977 N N . GLN A 1 125 ? 3.934 -9.643 -5.113 1.00 95.00 125 GLN A N 1
ATOM 978 C CA . GLN A 1 125 ? 4.855 -10.551 -4.429 1.00 95.00 125 GLN A CA 1
ATOM 979 C C . GLN A 1 125 ? 5.298 -9.991 -3.070 1.00 95.00 125 GLN A C 1
ATOM 981 O O . GLN A 1 125 ? 5.263 -10.709 -2.079 1.00 95.00 125 GLN A O 1
ATOM 986 N N . MET A 1 126 ? 5.641 -8.703 -2.980 1.00 93.38 126 MET A N 1
ATOM 987 C CA . MET A 1 126 ? 6.015 -8.078 -1.703 1.00 93.38 126 MET A CA 1
ATOM 988 C C . MET A 1 126 ? 4.875 -8.108 -0.677 1.00 93.38 126 MET A C 1
ATOM 990 O O . MET A 1 126 ? 5.118 -8.304 0.513 1.00 93.38 126 MET A O 1
ATOM 994 N N . ILE A 1 127 ? 3.628 -7.920 -1.122 1.00 92.69 127 ILE A N 1
ATOM 995 C CA . ILE A 1 127 ? 2.448 -8.023 -0.255 1.00 92.69 127 ILE A CA 1
ATOM 996 C C . ILE A 1 127 ? 2.273 -9.455 0.252 1.00 92.69 127 ILE A C 1
ATOM 998 O O . ILE A 1 127 ? 1.973 -9.633 1.432 1.00 92.69 127 ILE A O 1
ATOM 1002 N N . HIS A 1 128 ? 2.463 -10.453 -0.614 1.00 91.19 128 HIS A N 1
ATOM 1003 C CA . HIS A 1 128 ? 2.383 -11.861 -0.235 1.00 91.19 128 HIS A CA 1
ATOM 1004 C C . HIS A 1 128 ? 3.412 -12.213 0.843 1.00 91.19 128 HIS A C 1
ATOM 1006 O O . HIS A 1 128 ? 3.006 -12.647 1.915 1.00 91.19 128 HIS A O 1
ATOM 1012 N N . GLU A 1 129 ? 4.695 -11.923 0.608 1.00 90.75 129 GLU A N 1
ATOM 1013 C CA . GLU A 1 129 ? 5.779 -12.205 1.565 1.00 90.75 129 GLU A CA 1
ATOM 1014 C C . GLU A 1 129 ? 5.530 -11.512 2.913 1.00 90.75 129 GLU A C 1
ATOM 1016 O O . GLU A 1 129 ? 5.642 -12.110 3.979 1.00 90.75 129 GLU A O 1
ATOM 1021 N N . ARG A 1 130 ? 5.084 -10.249 2.883 1.00 85.56 130 ARG A N 1
ATOM 1022 C CA . ARG A 1 130 ? 4.747 -9.507 4.103 1.00 85.56 130 ARG A CA 1
ATOM 1023 C C . ARG A 1 130 ? 3.620 -10.167 4.898 1.00 85.56 130 ARG A C 1
ATOM 1025 O O . ARG A 1 130 ? 3.630 -10.113 6.123 1.00 85.56 130 ARG A O 1
ATOM 1032 N N . ASN A 1 131 ? 2.604 -10.691 4.219 1.00 83.94 131 ASN A N 1
ATOM 1033 C CA . ASN A 1 131 ? 1.472 -11.319 4.890 1.00 83.94 131 ASN A CA 1
ATOM 1034 C C . ASN A 1 131 ? 1.838 -12.699 5.453 1.00 83.94 131 ASN A C 1
ATOM 1036 O O . ASN A 1 131 ? 1.258 -13.090 6.463 1.00 83.94 131 ASN A O 1
ATOM 1040 N N . ASP A 1 132 ? 2.777 -13.404 4.820 1.00 77.00 132 ASP A N 1
ATOM 1041 C CA . ASP A 1 132 ? 3.265 -14.711 5.266 1.00 77.00 132 ASP A CA 1
ATOM 1042 C C . ASP A 1 132 ? 4.118 -14.596 6.547 1.00 77.00 132 ASP A C 1
ATOM 1044 O O . ASP A 1 132 ? 4.060 -15.476 7.406 1.00 77.00 132 ASP A O 1
ATOM 1048 N N . ASP A 1 133 ? 4.831 -13.478 6.725 1.00 65.88 133 ASP A N 1
ATOM 1049 C CA . ASP A 1 133 ? 5.667 -13.194 7.904 1.00 65.88 133 ASP A CA 1
ATOM 1050 C C . ASP A 1 133 ? 4.895 -12.685 9.140 1.00 65.88 133 ASP A C 1
ATOM 1052 O O . ASP A 1 133 ? 5.468 -12.566 10.228 1.00 65.88 133 ASP A O 1
ATOM 1056 N N . LEU A 1 134 ? 3.605 -12.359 9.015 1.00 55.91 134 LEU A N 1
ATOM 1057 C CA . LEU A 1 134 ? 2.805 -11.883 10.147 1.00 55.91 134 LEU A CA 1
ATOM 1058 C C . LEU A 1 134 ? 2.220 -13.078 10.920 1.00 55.91 134 LEU A C 1
ATOM 1060 O O . LEU A 1 134 ? 1.343 -13.763 10.388 1.00 55.91 134 LEU A O 1
ATOM 1064 N N . PRO A 1 135 ? 2.642 -13.334 12.179 1.00 52.28 135 PRO A N 1
ATOM 1065 C CA . PRO A 1 135 ? 1.986 -14.341 13.001 1.00 52.28 135 PRO A CA 1
ATOM 1066 C C . PRO A 1 135 ? 0.525 -13.928 13.221 1.00 52.28 135 PRO A C 1
ATOM 1068 O O . PRO A 1 135 ? 0.255 -12.802 13.645 1.00 52.28 135 PRO A O 1
ATOM 1071 N N . LEU A 1 136 ? -0.393 -14.839 12.883 1.00 47.00 136 LEU A N 1
ATOM 1072 C CA . LEU A 1 136 ? -1.825 -14.728 13.180 1.00 47.00 136 LEU A CA 1
ATOM 1073 C C . LEU A 1 136 ? -2.080 -14.613 14.687 1.00 47.00 136 LEU A C 1
ATOM 1075 O O . LEU A 1 136 ? -1.434 -15.367 15.452 1.00 47.00 136 LEU A O 1
#

Radius of gyration: 22.46 Å; chains: 1; bounding box: 50×46×60 Å